Protein AF-A0A0M3HUN1-F1 (afdb_monomer_lite)

Sequence (59 aa):
MAHLGPDSSAFHYYECCGTIFNECCFRLQTWVIVILVVLAALVLLSVVISLIKCICCCD

Structure (mmCIF, N/CA/C/O backbone):
data_AF-A0A0M3HUN1-F1
#
_entry.id   AF-A0A0M3HUN1-F1
#
loop_
_atom_site.group_PDB
_atom_site.id
_atom_site.type_symbol
_atom_site.label_atom_id
_atom_site.label_alt_id
_atom_site.label_comp_id
_atom_site.label_asym_id
_atom_site.label_entity_id
_atom_site.label_seq_id
_atom_site.pdbx_PDB_ins_code
_atom_site.Cartn_x
_atom_site.Cartn_y
_atom_site.Cartn_z
_atom_site.occupancy
_atom_site.B_iso_or_equiv
_atom_site.auth_seq_id
_atom_site.auth_comp_id
_atom_site.auth_asym_id
_atom_site.auth_atom_id
_atom_site.pdbx_PDB_model_num
ATOM 1 N N . MET A 1 1 ? -18.468 3.989 26.166 1.00 43.88 1 MET A N 1
ATOM 2 C CA . MET A 1 1 ? -19.227 4.429 24.976 1.00 43.88 1 MET A CA 1
ATOM 3 C C . MET A 1 1 ? -18.596 3.785 23.750 1.00 43.88 1 MET A C 1
ATOM 5 O O . MET A 1 1 ? -17.763 4.391 23.099 1.00 43.88 1 MET A O 1
ATOM 9 N N . ALA A 1 2 ? -18.914 2.509 23.516 1.00 50.78 2 ALA A N 1
ATOM 10 C CA . ALA A 1 2 ? -18.489 1.786 22.322 1.00 50.78 2 ALA A CA 1
ATOM 11 C C . ALA A 1 2 ? -19.471 2.144 21.203 1.00 50.78 2 ALA A C 1
ATOM 13 O O . ALA A 1 2 ? -20.646 1.784 21.272 1.00 50.78 2 ALA A O 1
ATOM 14 N N . HIS A 1 3 ? -19.016 2.935 20.237 1.00 54.16 3 HIS A N 1
ATOM 15 C CA . HIS A 1 3 ? -19.815 3.318 19.083 1.00 54.16 3 HIS A CA 1
ATOM 16 C C . HIS A 1 3 ? -19.881 2.112 18.133 1.00 54.16 3 HIS A C 1
ATOM 18 O O . HIS A 1 3 ? -18.979 1.896 17.332 1.00 54.16 3 HIS A O 1
ATOM 24 N N . LEU A 1 4 ? -20.927 1.288 18.251 1.00 63.69 4 LEU A N 1
ATOM 25 C CA . LEU A 1 4 ? -21.324 0.348 17.197 1.00 63.69 4 LEU A CA 1
ATOM 26 C C . LEU A 1 4 ? -22.006 1.154 16.074 1.00 63.69 4 LEU A C 1
ATOM 28 O O . LEU A 1 4 ? -23.229 1.183 15.978 1.00 63.69 4 LEU A O 1
ATOM 32 N N . GLY A 1 5 ? -21.215 1.873 15.276 1.00 51.31 5 GLY A N 1
ATOM 33 C CA . GLY A 1 5 ? -21.628 2.432 13.984 1.00 51.31 5 GLY A CA 1
ATOM 34 C C . GLY A 1 5 ? -21.102 1.535 12.857 1.00 51.31 5 GLY A C 1
ATOM 35 O O . GLY A 1 5 ? -20.063 0.904 13.049 1.00 51.31 5 GLY A O 1
ATOM 36 N N . PRO A 1 6 ? -21.805 1.384 11.723 1.00 51.41 6 PRO A N 1
ATOM 37 C CA . PRO A 1 6 ? -21.467 0.430 10.668 1.00 51.41 6 PRO A CA 1
ATOM 38 C C . PRO A 1 6 ? -20.252 0.911 9.859 1.00 51.41 6 PRO A C 1
ATOM 40 O O . PRO A 1 6 ? -20.369 1.258 8.689 1.00 51.41 6 PRO A O 1
ATOM 43 N N . ASP A 1 7 ? -19.073 0.950 10.468 1.00 56.53 7 ASP A N 1
ATOM 44 C CA . ASP A 1 7 ? -17.934 1.653 9.876 1.00 56.53 7 ASP A CA 1
ATOM 45 C C . ASP A 1 7 ? -17.031 0.718 9.060 1.00 56.53 7 ASP A C 1
ATOM 47 O O . ASP A 1 7 ? -15.877 1.036 8.789 1.00 56.53 7 ASP A O 1
ATOM 51 N N . SER A 1 8 ? -17.544 -0.438 8.623 1.00 55.12 8 SER A N 1
ATOM 52 C CA . SER A 1 8 ? -16.942 -1.194 7.522 1.00 55.12 8 SER A CA 1
ATOM 53 C C . SER A 1 8 ? -17.283 -0.492 6.206 1.00 55.12 8 SER A C 1
ATOM 55 O O . SER A 1 8 ? -18.118 -0.949 5.423 1.00 55.12 8 SER A O 1
ATOM 57 N N . SER A 1 9 ? -16.666 0.664 5.977 1.00 66.81 9 SER A N 1
ATOM 58 C CA . SER A 1 9 ? -16.693 1.312 4.672 1.00 66.81 9 SER A CA 1
ATOM 59 C C . SER A 1 9 ? -15.955 0.421 3.673 1.00 66.81 9 SER A C 1
ATOM 61 O O . SER A 1 9 ? -15.049 -0.324 4.052 1.00 66.81 9 SER A O 1
A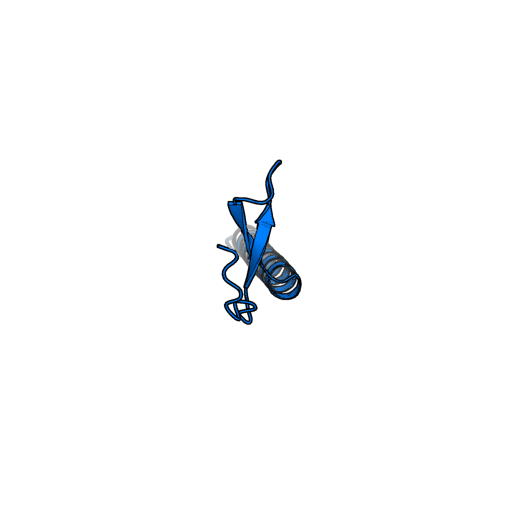TOM 63 N N . ALA A 1 10 ? -16.302 0.485 2.385 1.00 70.62 10 ALA A N 1
ATOM 64 C CA . ALA A 1 10 ? -15.705 -0.396 1.375 1.00 70.62 10 ALA A CA 1
ATOM 65 C C . ALA A 1 10 ? -14.164 -0.357 1.403 1.00 70.62 10 ALA A C 1
ATOM 67 O O . ALA A 1 10 ? -13.519 -1.375 1.195 1.00 70.62 10 ALA A O 1
ATOM 68 N N . PHE A 1 11 ? -13.571 0.791 1.733 1.00 73.94 11 PHE A N 1
ATOM 69 C CA . PHE A 1 11 ? -12.122 0.985 1.688 1.00 73.94 11 PHE A CA 1
ATOM 70 C C . PHE A 1 11 ? -11.415 0.886 3.047 1.00 73.94 11 PHE A C 1
ATOM 72 O O . PHE A 1 11 ? -10.215 0.612 3.101 1.00 73.94 11 PHE A O 1
ATOM 79 N N . HIS A 1 12 ? -12.124 1.114 4.150 1.00 75.88 12 HIS A N 1
ATOM 80 C CA . HIS A 1 12 ? -11.519 1.226 5.473 1.00 75.88 12 HIS A CA 1
ATOM 81 C C . HIS A 1 12 ? -12.487 0.808 6.570 1.00 75.88 12 HIS A C 1
ATOM 83 O O . HIS A 1 12 ? -13.702 0.888 6.405 1.00 75.88 12 HIS A O 1
ATOM 89 N N . TYR A 1 13 ? -11.919 0.383 7.688 1.00 79.25 13 TYR A N 1
ATOM 90 C CA . TYR A 1 13 ? -12.639 0.058 8.902 1.00 79.25 13 TYR A CA 1
ATOM 91 C C . TYR A 1 13 ? -11.897 0.622 10.112 1.00 79.25 13 TYR A C 1
ATOM 93 O O . TYR A 1 13 ? -10.686 0.851 10.070 1.00 79.25 13 TYR A O 1
ATOM 101 N N . TYR A 1 14 ? -12.633 0.874 11.187 1.00 76.38 14 TYR A N 1
ATOM 102 C CA . TYR A 1 14 ? -12.062 1.306 12.456 1.00 76.38 14 TYR A CA 1
ATOM 103 C C . TYR A 1 14 ? -12.058 0.126 13.427 1.00 76.38 14 TYR A C 1
ATOM 105 O O . TYR A 1 14 ? -13.067 -0.561 13.574 1.00 76.38 14 TYR A O 1
ATOM 113 N N . GLU A 1 15 ? -10.925 -0.125 14.079 1.00 76.31 15 GLU A N 1
ATOM 114 C CA . GLU A 1 15 ? -10.803 -1.140 15.132 1.00 76.31 15 GLU A CA 1
ATOM 115 C C . GLU A 1 15 ? -10.319 -0.502 16.435 1.00 76.31 15 GLU A C 1
ATOM 117 O O . GLU A 1 15 ? -9.551 0.460 16.412 1.00 76.31 15 GLU A O 1
ATOM 122 N N . CYS A 1 16 ? -10.746 -1.027 17.583 1.00 80.94 16 CYS A N 1
ATOM 123 C CA . CYS A 1 16 ? -10.210 -0.578 18.865 1.00 80.94 16 CYS A CA 1
ATOM 124 C C . CYS A 1 16 ? -8.760 -1.055 19.024 1.00 80.94 16 CYS A C 1
ATOM 126 O O . CYS A 1 16 ? -8.472 -2.243 18.883 1.00 80.94 16 CYS A O 1
ATOM 128 N N . CYS A 1 17 ? -7.863 -0.138 19.365 1.00 78.81 17 CYS A N 1
ATOM 129 C CA . CYS A 1 17 ? -6.451 -0.384 19.636 1.00 78.81 17 CYS A CA 1
ATOM 130 C C . CYS A 1 17 ? -6.091 0.127 21.044 1.00 78.81 17 CYS A C 1
ATOM 132 O O . CYS A 1 17 ? -6.936 0.677 21.756 1.00 78.81 17 CYS A O 1
ATOM 134 N N . GLY A 1 18 ? -4.840 -0.072 21.455 1.00 75.38 18 GLY A N 1
ATOM 135 C CA . GLY A 1 18 ? -4.297 0.455 22.706 1.00 75.38 18 GLY A CA 1
ATOM 136 C C . GLY A 1 18 ? -4.416 -0.459 23.914 1.00 75.38 18 GLY A C 1
ATOM 137 O O . GLY A 1 18 ? -5.238 -1.370 23.965 1.00 75.38 18 GLY A O 1
ATOM 138 N N . THR A 1 19 ? -3.610 -0.177 24.939 1.00 73.62 19 THR A N 1
ATOM 139 C CA . THR A 1 19 ? -3.485 -0.995 26.162 1.00 73.62 19 THR A CA 1
ATOM 140 C C . THR A 1 19 ? -4.795 -1.133 26.943 1.00 73.62 19 THR A C 1
ATOM 142 O O . THR A 1 19 ? -4.953 -2.076 27.710 1.00 73.62 19 THR A O 1
ATOM 145 N N . ILE A 1 20 ? -5.731 -0.195 26.759 1.00 75.56 20 ILE A N 1
ATOM 146 C CA . ILE A 1 20 ? -7.037 -0.171 27.437 1.00 75.56 20 ILE A CA 1
ATOM 1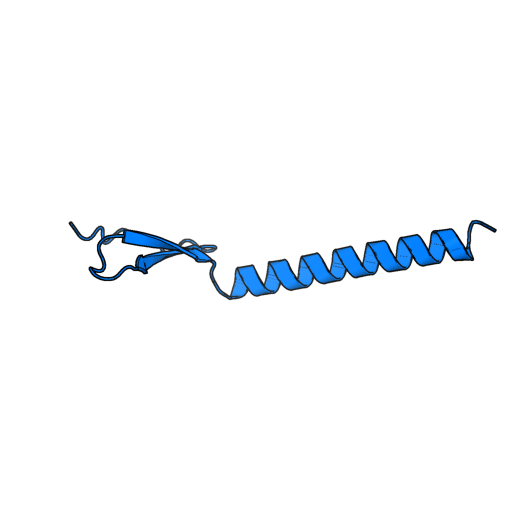47 C C . ILE A 1 20 ? -8.202 -0.179 26.422 1.00 75.56 20 ILE A C 1
ATOM 149 O O . ILE A 1 20 ? -9.323 0.165 26.782 1.00 75.56 20 ILE A O 1
ATOM 153 N N 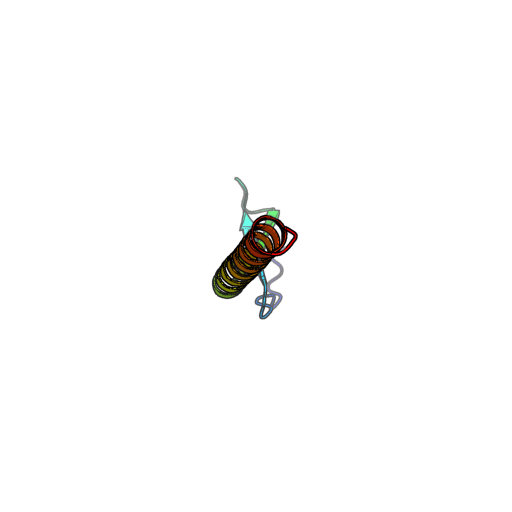. PHE A 1 21 ? -7.950 -0.541 25.151 1.00 72.69 21 PHE A N 1
ATOM 154 C CA . PHE A 1 21 ? -8.951 -0.602 24.064 1.00 72.69 21 PHE A CA 1
ATOM 155 C C . PHE A 1 21 ? -9.841 0.648 23.930 1.00 72.69 21 PHE A C 1
ATOM 157 O O . PHE A 1 21 ? -11.000 0.560 23.523 1.00 72.69 21 PHE A O 1
ATOM 164 N N . ASN A 1 22 ? -9.312 1.812 24.308 1.00 70.81 22 ASN A N 1
ATOM 165 C CA . ASN A 1 22 ? -10.072 3.058 24.416 1.00 70.81 22 ASN A CA 1
ATOM 166 C C . ASN A 1 22 ? -9.801 4.018 23.247 1.00 70.81 22 ASN A C 1
ATOM 168 O O . ASN A 1 22 ? -10.349 5.117 23.214 1.00 70.81 22 ASN A O 1
ATOM 172 N N . GLU A 1 23 ? -8.947 3.615 22.305 1.00 77.19 23 GLU A N 1
ATOM 173 C CA . GLU A 1 23 ? -8.618 4.366 21.097 1.00 77.19 23 GLU A CA 1
ATOM 174 C C . GLU A 1 23 ? -9.118 3.619 19.853 1.00 77.19 23 GLU A C 1
ATOM 176 O O . GLU A 1 23 ? -8.952 2.408 19.736 1.00 77.19 23 GLU A O 1
ATOM 181 N N . CYS A 1 24 ? -9.749 4.333 18.918 1.00 79.69 24 CYS A N 1
ATOM 182 C CA . CYS A 1 24 ? -10.154 3.779 17.626 1.00 79.69 24 CYS A CA 1
ATOM 183 C C . CYS A 1 24 ? -9.045 4.033 16.601 1.00 79.69 24 CYS A C 1
ATOM 185 O O . CYS A 1 24 ? -8.737 5.185 16.289 1.00 79.69 24 CYS A O 1
ATOM 187 N N . CYS A 1 25 ? -8.470 2.972 16.043 1.00 80.81 25 CYS A N 1
ATOM 188 C CA . CYS A 1 25 ? -7.474 3.048 14.984 1.00 80.81 25 CYS A CA 1
ATOM 189 C C . CYS A 1 25 ? -8.095 2.822 13.607 1.00 80.81 25 CYS A C 1
ATOM 191 O O . CYS A 1 25 ? -8.889 1.908 13.395 1.00 80.81 25 CYS A O 1
ATOM 193 N N . PHE A 1 26 ? -7.676 3.649 12.654 1.00 82.31 26 PHE A N 1
ATOM 194 C CA . PHE A 1 26 ? -8.021 3.518 11.245 1.00 82.31 26 PHE A CA 1
ATOM 195 C C . PHE A 1 26 ? -7.217 2.391 10.591 1.00 82.31 26 PHE A C 1
ATOM 197 O O . PHE A 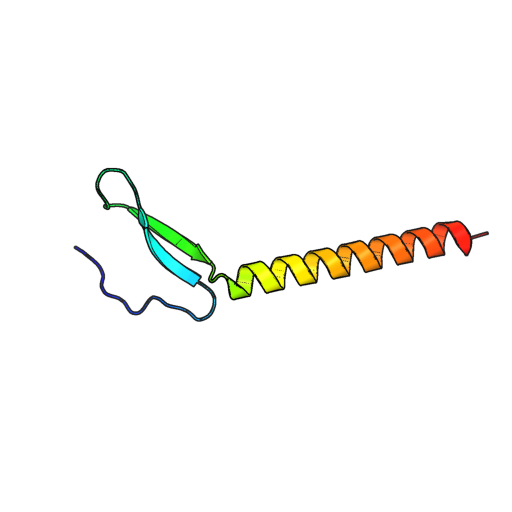1 26 ? -5.984 2.373 10.660 1.00 82.31 26 PHE A O 1
ATOM 204 N N . ARG A 1 27 ? -7.909 1.477 9.913 1.00 82.12 27 ARG A N 1
ATOM 205 C CA . ARG A 1 27 ? -7.317 0.384 9.140 1.00 82.12 27 ARG A CA 1
ATOM 206 C C . ARG A 1 27 ? -7.884 0.370 7.730 1.00 82.12 27 ARG A C 1
ATOM 208 O O . ARG A 1 27 ? -9.089 0.469 7.524 1.00 82.12 27 ARG A O 1
ATOM 215 N N . LEU A 1 28 ? -7.011 0.215 6.739 1.00 86.12 28 LEU A N 1
ATOM 216 C CA . LEU A 1 28 ? -7.445 -0.032 5.367 1.00 86.12 28 LEU A CA 1
ATOM 217 C C . LEU A 1 28 ? -7.804 -1.504 5.197 1.00 86.12 28 LEU A C 1
ATOM 219 O O . LEU A 1 28 ? -7.149 -2.382 5.763 1.00 86.12 28 LEU A O 1
ATOM 223 N N . GLN A 1 29 ? -8.793 -1.779 4.351 1.00 87.62 29 GLN A N 1
ATOM 224 C CA . GLN A 1 29 ? -9.052 -3.153 3.942 1.00 87.62 29 GLN A CA 1
ATOM 225 C C . GLN A 1 29 ? -7.869 -3.716 3.137 1.00 87.62 29 GLN A C 1
ATOM 227 O O . GLN A 1 29 ? -7.246 -3.013 2.337 1.00 87.62 29 GLN A O 1
ATOM 232 N N . THR A 1 30 ? -7.589 -5.013 3.302 1.00 89.12 30 THR A N 1
ATOM 233 C CA . THR A 1 30 ? -6.470 -5.704 2.637 1.00 89.12 30 THR A CA 1
ATOM 234 C C . THR A 1 30 ? -6.496 -5.534 1.120 1.00 89.12 30 THR A C 1
ATOM 236 O O . THR A 1 30 ? -5.454 -5.323 0.507 1.00 89.12 30 THR A O 1
ATOM 239 N N . TRP A 1 31 ? -7.680 -5.560 0.505 1.00 91.12 31 TRP A N 1
ATOM 240 C CA . TRP A 1 31 ? -7.818 -5.398 -0.942 1.00 91.12 31 TRP A CA 1
ATOM 241 C C . TRP A 1 31 ? -7.362 -4.012 -1.429 1.00 91.12 31 TRP A C 1
ATOM 243 O O . TRP A 1 31 ? -6.752 -3.915 -2.492 1.00 91.12 31 TRP A O 1
ATOM 253 N N . VAL A 1 32 ? -7.578 -2.952 -0.641 1.00 92.06 32 VAL A N 1
ATOM 254 C CA . VAL A 1 32 ? -7.123 -1.593 -0.979 1.00 92.06 32 VAL A CA 1
ATOM 255 C C . VAL A 1 32 ? -5.604 -1.519 -0.948 1.00 92.06 32 VAL A C 1
ATOM 257 O O . VAL A 1 32 ? -4.997 -0.949 -1.851 1.00 92.06 32 VAL A O 1
ATOM 260 N N . ILE A 1 33 ? -4.986 -2.140 0.061 1.00 92.50 33 ILE A N 1
ATOM 261 C CA . ILE A 1 33 ? -3.526 -2.225 0.176 1.00 92.50 33 ILE A CA 1
ATOM 262 C C . ILE A 1 33 ? -2.950 -2.937 -1.052 1.00 92.50 33 ILE A C 1
ATOM 264 O O . ILE A 1 33 ? -2.014 -2.432 -1.668 1.00 92.50 33 ILE A O 1
ATOM 268 N N . VAL A 1 34 ? -3.542 -4.066 -1.455 1.00 96.00 34 VAL A N 1
ATOM 269 C CA . VAL A 1 34 ? -3.113 -4.811 -2.649 1.00 96.00 34 VAL A CA 1
ATOM 270 C C . VAL A 1 34 ? -3.208 -3.944 -3.907 1.00 96.00 34 VAL A C 1
ATOM 272 O O . VAL A 1 34 ? -2.240 -3.868 -4.661 1.00 96.00 34 VAL A O 1
ATOM 275 N N . ILE A 1 35 ? -4.326 -3.240 -4.121 1.00 95.88 35 ILE A N 1
ATOM 276 C CA . ILE A 1 35 ? -4.491 -2.354 -5.285 1.00 95.88 35 ILE A CA 1
ATOM 277 C C . ILE A 1 35 ? -3.457 -1.226 -5.279 1.00 95.88 35 ILE A C 1
ATOM 279 O O . ILE A 1 35 ? -2.847 -0.960 -6.314 1.00 95.88 35 ILE A O 1
ATOM 283 N N . LEU A 1 36 ? -3.224 -0.582 -4.133 1.00 94.94 36 LEU A N 1
ATOM 284 C CA . LEU A 1 36 ? -2.232 0.489 -4.020 1.00 94.94 36 LEU A CA 1
ATOM 285 C C . LEU A 1 36 ? -0.821 0.004 -4.364 1.00 94.94 36 LEU A C 1
ATOM 287 O O . LEU A 1 36 ? -0.107 0.689 -5.094 1.00 94.94 36 LEU A O 1
ATOM 291 N N . VAL A 1 37 ? -0.435 -1.185 -3.895 1.00 96.75 37 VAL A N 1
ATOM 292 C CA . VAL A 1 37 ? 0.871 -1.784 -4.215 1.00 96.75 37 VAL A CA 1
ATOM 293 C C . VAL A 1 37 ? 0.993 -2.072 -5.712 1.00 96.75 37 VAL A C 1
ATOM 295 O O . VAL A 1 37 ? 2.015 -1.743 -6.314 1.00 96.75 37 VAL A O 1
ATOM 298 N N . VAL A 1 38 ? -0.046 -2.635 -6.336 1.00 97.44 38 VAL A N 1
ATOM 299 C CA . VAL A 1 38 ? -0.047 -2.919 -7.781 1.00 97.44 38 VAL A CA 1
ATOM 300 C C . VAL A 1 38 ? 0.050 -1.629 -8.595 1.00 97.44 38 VAL A C 1
ATOM 302 O O . VAL A 1 38 ? 0.866 -1.546 -9.512 1.00 97.44 38 VAL A O 1
ATOM 305 N N . LEU A 1 39 ? -0.727 -0.601 -8.248 1.00 96.94 39 LEU A N 1
ATOM 306 C CA . LEU A 1 39 ? -0.668 0.699 -8.919 1.00 96.94 39 LEU A CA 1
ATOM 307 C C . LEU A 1 39 ? 0.713 1.343 -8.781 1.00 96.94 39 LEU A C 1
ATOM 309 O O . LEU A 1 39 ? 1.269 1.805 -9.777 1.00 96.94 39 LEU A O 1
ATOM 313 N N . ALA A 1 40 ? 1.294 1.326 -7.580 1.00 96.94 40 ALA A N 1
ATOM 314 C CA . ALA A 1 40 ? 2.641 1.839 -7.355 1.00 96.94 40 ALA A CA 1
ATOM 315 C C . ALA A 1 40 ? 3.678 1.091 -8.208 1.00 96.94 40 ALA A C 1
ATOM 317 O O . ALA A 1 40 ? 4.511 1.725 -8.853 1.00 96.94 40 ALA A O 1
ATOM 318 N N . ALA A 1 41 ? 3.596 -0.240 -8.285 1.00 97.25 41 ALA A N 1
ATOM 319 C CA . ALA A 1 41 ? 4.488 -1.043 -9.118 1.00 97.25 41 ALA A CA 1
ATOM 320 C C . ALA A 1 41 ? 4.346 -0.717 -10.615 1.00 97.25 41 ALA A C 1
ATOM 322 O O . ALA A 1 41 ? 5.354 -0.572 -11.304 1.00 97.25 41 ALA A O 1
ATOM 323 N N . LEU A 1 42 ? 3.117 -0.550 -11.116 1.00 96.69 42 LEU A N 1
ATOM 324 C CA . LEU A 1 42 ? 2.860 -0.181 -12.513 1.00 96.69 42 LEU A CA 1
ATOM 325 C C . LEU A 1 42 ? 3.409 1.207 -12.856 1.00 96.69 42 LEU A C 1
ATOM 327 O O . LEU A 1 42 ? 3.989 1.387 -13.927 1.00 96.69 42 LEU A O 1
ATOM 331 N N . VAL A 1 43 ? 3.259 2.176 -11.950 1.00 96.44 43 VAL A N 1
ATOM 332 C CA . VAL A 1 43 ? 3.821 3.524 -12.113 1.00 96.44 43 VAL A CA 1
ATOM 333 C C . VAL A 1 43 ? 5.347 3.479 -12.100 1.00 96.44 43 VAL A C 1
ATOM 335 O O . VAL A 1 43 ? 5.985 4.086 -12.952 1.00 96.44 43 VAL A O 1
ATOM 338 N N . LEU A 1 44 ? 5.955 2.728 -11.183 1.00 96.56 44 LEU A N 1
ATOM 339 C CA . LEU A 1 44 ? 7.410 2.572 -11.163 1.00 96.56 44 LEU A CA 1
ATOM 340 C C . LEU A 1 44 ? 7.918 1.915 -12.448 1.00 96.56 44 LEU A C 1
ATOM 342 O O . LEU A 1 44 ? 8.887 2.390 -13.034 1.00 96.56 44 LEU A O 1
ATOM 346 N N . LEU A 1 45 ? 7.240 0.871 -12.928 1.00 96.00 45 LEU A N 1
ATOM 347 C CA . LEU A 1 45 ? 7.592 0.208 -14.178 1.00 96.00 45 LEU A CA 1
ATOM 348 C C . LEU A 1 45 ? 7.483 1.169 -15.371 1.00 96.00 45 LEU A C 1
ATOM 350 O O . LEU A 1 45 ? 8.388 1.215 -16.201 1.00 96.00 45 LEU A O 1
ATOM 354 N N . SER A 1 46 ? 6.411 1.961 -15.455 1.00 94.31 46 SER A N 1
ATOM 355 C CA . SER A 1 46 ? 6.221 2.912 -16.555 1.00 94.31 46 SER A CA 1
ATOM 356 C C . SER A 1 46 ? 7.245 4.047 -16.521 1.00 94.31 46 SER A C 1
ATOM 358 O O . SER A 1 46 ? 7.759 4.425 -17.576 1.00 94.31 46 SER A O 1
ATOM 360 N N . VAL A 1 47 ? 7.612 4.535 -15.332 1.00 94.38 47 VAL A N 1
ATOM 361 C CA . VAL A 1 47 ? 8.700 5.507 -15.147 1.00 94.38 47 VAL A CA 1
ATOM 362 C C . VAL A 1 47 ? 10.027 4.904 -15.593 1.00 94.38 47 VAL A C 1
ATOM 364 O O . VAL A 1 47 ? 10.719 5.512 -16.403 1.00 94.38 47 VAL A O 1
ATOM 367 N N . VAL A 1 48 ? 10.364 3.691 -15.148 1.00 94.88 48 VAL A N 1
ATOM 368 C CA . VAL A 1 48 ? 11.608 3.009 -15.536 1.00 94.88 48 VAL A CA 1
ATOM 369 C C . VAL A 1 48 ? 11.673 2.797 -17.048 1.00 94.88 48 VAL A C 1
ATOM 371 O O . VAL 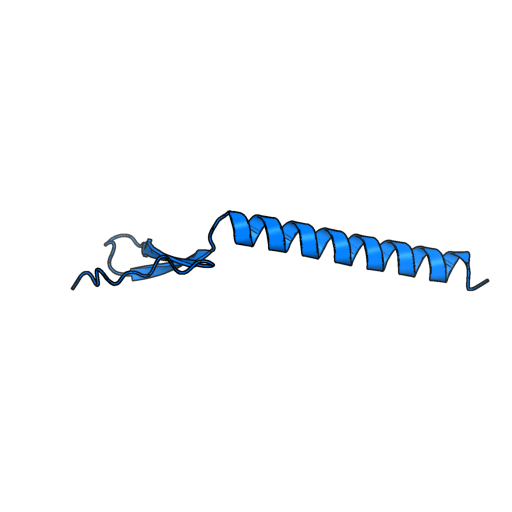A 1 48 ? 12.679 3.140 -17.662 1.00 94.88 48 VAL A O 1
ATOM 374 N N . ILE A 1 49 ? 10.602 2.305 -17.676 1.00 92.69 49 ILE A N 1
ATOM 375 C CA . ILE A 1 49 ? 10.548 2.118 -19.134 1.00 92.69 49 ILE A CA 1
ATOM 376 C C . ILE A 1 49 ? 10.704 3.459 -19.857 1.00 92.69 49 ILE A C 1
ATOM 378 O O . ILE A 1 49 ? 11.437 3.539 -20.840 1.00 92.69 49 ILE A O 1
ATOM 382 N N . SER A 1 50 ? 10.045 4.513 -19.373 1.00 90.12 50 SER A N 1
ATOM 383 C CA . SER A 1 50 ? 10.147 5.853 -19.960 1.00 90.12 50 SER A CA 1
ATOM 384 C C . SER A 1 50 ? 11.565 6.410 -19.845 1.00 90.12 50 SER A C 1
ATOM 386 O O . SER A 1 50 ? 12.077 6.951 -20.818 1.00 90.12 50 SER A O 1
ATOM 388 N N . LEU A 1 51 ? 12.234 6.218 -18.705 1.00 89.62 51 LEU A N 1
ATOM 389 C CA . LEU A 1 51 ? 13.628 6.618 -18.506 1.00 89.62 51 LEU A CA 1
ATOM 390 C C . LEU A 1 51 ? 14.581 5.824 -19.403 1.00 89.62 51 LEU A C 1
ATOM 392 O O . LEU A 1 51 ? 15.450 6.422 -20.029 1.00 89.62 51 LEU A O 1
ATOM 396 N N . ILE A 1 52 ? 14.394 4.505 -19.525 1.00 90.44 52 ILE A N 1
ATOM 397 C CA . ILE A 1 52 ? 15.178 3.666 -20.444 1.00 90.44 52 ILE A CA 1
ATOM 398 C C . ILE A 1 52 ? 14.972 4.130 -21.887 1.00 90.44 52 ILE A C 1
ATOM 400 O O . ILE A 1 52 ? 15.945 4.280 -22.616 1.00 90.44 52 ILE A O 1
ATOM 404 N N . LYS A 1 53 ? 13.731 4.398 -22.311 1.00 85.75 53 LYS A N 1
ATOM 405 C CA . LYS A 1 53 ? 13.462 4.923 -23.657 1.00 85.75 53 LYS A CA 1
ATOM 406 C C . LYS A 1 53 ? 14.062 6.310 -23.856 1.00 85.75 53 LYS A C 1
ATOM 408 O O . LYS A 1 53 ? 14.591 6.551 -24.928 1.00 85.75 53 LYS A O 1
ATOM 413 N N . CYS A 1 54 ? 14.030 7.196 -22.865 1.00 81.88 54 CYS A N 1
ATOM 414 C CA . CYS A 1 54 ? 14.732 8.473 -22.970 1.00 81.88 54 CYS A CA 1
ATOM 415 C C . CYS A 1 54 ? 16.244 8.257 -23.112 1.00 81.88 54 CYS A C 1
ATOM 417 O O . CYS A 1 54 ? 16.858 8.832 -23.990 1.00 81.88 54 CYS A O 1
ATOM 419 N N . ILE A 1 55 ? 16.865 7.384 -22.324 1.00 83.88 55 ILE A N 1
ATOM 420 C CA . ILE A 1 55 ? 18.319 7.169 -22.398 1.00 83.88 55 ILE A CA 1
ATOM 421 C C . ILE A 1 55 ? 18.734 6.444 -23.693 1.00 83.88 55 ILE A C 1
ATOM 423 O O . ILE A 1 55 ? 19.782 6.748 -24.245 1.00 83.88 55 ILE A O 1
ATOM 427 N N . CYS A 1 56 ? 17.930 5.499 -24.190 1.00 69.88 56 CYS A N 1
ATOM 428 C CA . CYS A 1 56 ? 18.256 4.689 -25.372 1.00 69.88 56 CYS A CA 1
ATOM 429 C C . CYS A 1 56 ? 17.667 5.209 -26.696 1.00 69.88 56 CYS A C 1
ATOM 431 O O . CYS A 1 56 ? 18.034 4.694 -27.747 1.00 69.88 56 CYS A O 1
ATOM 433 N N . CYS A 1 57 ? 16.719 6.151 -26.673 1.00 61.88 57 CYS A N 1
ATOM 434 C CA . CYS A 1 57 ? 16.102 6.744 -27.870 1.00 61.88 57 CYS A CA 1
ATOM 435 C C . CYS A 1 57 ? 16.193 8.284 -27.910 1.00 61.88 57 CYS A C 1
ATOM 437 O O . CYS A 1 57 ? 15.609 8.876 -28.815 1.00 61.88 57 CYS A O 1
ATOM 439 N N . CYS A 1 58 ? 16.866 8.936 -26.951 1.00 56.38 58 CYS A N 1
ATOM 440 C CA . CYS A 1 58 ? 17.292 10.341 -27.071 1.00 56.38 58 CYS A CA 1
ATOM 441 C C . CYS A 1 58 ? 18.753 10.490 -27.548 1.00 56.38 58 CYS A C 1
ATOM 443 O O . CYS A 1 58 ? 19.321 11.563 -27.352 1.00 56.38 58 CYS A O 1
ATOM 445 N N . ASP A 1 59 ? 19.337 9.451 -28.158 1.00 47.00 59 ASP A N 1
ATOM 446 C CA . ASP A 1 59 ? 20.539 9.558 -29.005 1.00 47.00 59 ASP A CA 1
ATOM 447 C C . ASP A 1 59 ? 20.109 9.627 -30.480 1.00 47.00 59 ASP A C 1
ATOM 449 O O . ASP A 1 59 ? 19.317 8.740 -30.892 1.00 47.00 59 ASP A O 1
#

Foldseek 3Di:
DPPPDPQPDVFWHWAQDDPVSPDIDIDTDPVNVVVVVVVVVVVVVVVVVVVVCCVVVVD

Secondary structure (DSSP, 8-state):
--------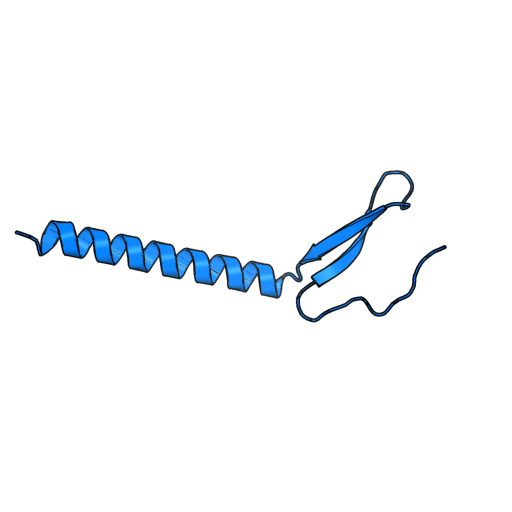-SSEEEEEESTTS-EEEEEE-HHHHHHHHHHHHHHHHHHHHHHHHHHHH--

pLDDT: mean 79.75, std 15.17, range [43.88, 97.44]

Organism: Ascaris lumbricoides (NCBI:txid6252)

InterPro domains:
  IPR022559 Protein SUP-1-like [PF10853] (6-40)
  IPR022559 Protein SUP-1-like [PTHR34149] (6-57)

Radius of gyration: 20.34 Å; chains: 1; bounding box: 42×16×56 Å